Protein AF-A0A8J2LH87-F1 (afdb_monomer)

Mean predicted aligned error: 4.79 Å

Nearest PDB structures (foldseek):
  4omk-assembly2_B  TM=9.061E-01  e=1.666E-05  Homo sapiens
  3b74-assembly1_A  TM=8.966E-01  e=2.318E-05  Saccharomyces cerevisiae
  7y11-assembly1_A  TM=8.517E-01  e=2.051E-04  Arabidopsis thaliana
  7zg9-assembly2_B  TM=7.742E-01  e=7.614E-05  Saccharomyces cerevisiae S288C
  6zpd-assembly1_A  TM=8.627E-01  e=9.376E-04  Homo sapiens

Solvent-accessible surface area (backbone atoms only — not comparable to full-atom values): 5256 Å² total; per-residue (Å²): 112,66,66,61,50,54,51,48,48,46,52,42,54,74,75,51,66,86,71,75,80,68,43,77,46,66,59,44,55,79,67,49,60,61,56,44,62,72,46,51,85,64,49,54,72,77,57,54,74,31,56,42,80,30,49,73,60,56,77,59,49,28,57,56,45,54,78,78,41,59,44,67,79,28,46,53,95,59,64,24,63,24,78,79,74,82,123

pLDDT: mean 89.62, std 8.44, range [45.66, 95.88]

Secondary structure (DSSP, 8-state):
-HHHHHHHHHHHHHHSTT--S-EEE-S--THHHHHHHHHGGGS-HHHHTTEEE--S-HHHHHHHHHTTS-GGGS-GGGT--------

Structure (mmCIF, N/CA/C/O backbone):
data_AF-A0A8J2LH87-F1
#
_entry.id   AF-A0A8J2LH87-F1
#
loop_
_atom_site.group_PDB
_atom_site.id
_atom_site.type_symbol
_atom_site.label_atom_id
_atom_site.label_alt_id
_atom_site.label_comp_id
_atom_site.label_asym_id
_atom_site.label_entity_id
_atom_site.label_seq_id
_atom_site.pdbx_PDB_ins_code
_atom_site.Cartn_x
_atom_site.Cartn_y
_atom_site.Cartn_z
_atom_site.occupancy
_atom_site.B_iso_or_equiv
_atom_site.auth_seq_id
_atom_site.auth_comp_id
_atom_site.auth_asym_id
_atom_site.auth_atom_id
_atom_site.pdbx_PDB_model_num
ATOM 1 N N . ALA A 1 1 ? 10.920 14.985 -6.996 1.00 75.19 1 ALA A N 1
ATOM 2 C CA . ALA A 1 1 ? 9.976 14.115 -6.250 1.00 75.19 1 ALA A CA 1
ATOM 3 C C . ALA A 1 1 ? 9.611 12.859 -7.045 1.00 75.19 1 ALA A C 1
ATOM 5 O O . ALA A 1 1 ? 9.784 11.760 -6.528 1.00 75.19 1 ALA A O 1
ATOM 6 N N . ILE A 1 2 ? 9.162 13.001 -8.300 1.00 85.94 2 ILE A N 1
ATOM 7 C CA . ILE A 1 2 ? 8.857 11.856 -9.177 1.00 85.94 2 ILE A CA 1
ATOM 8 C C . ILE A 1 2 ? 10.115 11.021 -9.457 1.00 85.94 2 ILE A C 1
ATOM 10 O O . ILE A 1 2 ? 10.083 9.818 -9.230 1.00 85.94 2 ILE A O 1
ATOM 14 N N . ASP A 1 3 ? 11.241 11.644 -9.819 1.00 90.25 3 ASP A N 1
ATOM 15 C CA . ASP A 1 3 ? 12.477 10.906 -10.146 1.00 90.25 3 ASP A CA 1
ATOM 16 C C . ASP A 1 3 ? 12.994 10.054 -8.983 1.00 90.25 3 ASP A C 1
ATOM 18 O O . ASP A 1 3 ? 13.276 8.874 -9.161 1.00 90.25 3 ASP A O 1
ATOM 22 N N . ALA A 1 4 ? 13.009 10.613 -7.769 1.00 92.44 4 ALA A N 1
ATOM 23 C CA . ALA A 1 4 ? 13.376 9.875 -6.559 1.00 92.44 4 ALA A CA 1
ATOM 24 C C . ALA A 1 4 ? 12.430 8.690 -6.285 1.00 92.44 4 ALA A C 1
ATOM 26 O O . ALA A 1 4 ? 12.869 7.635 -5.832 1.00 92.44 4 ALA A O 1
ATOM 27 N N . THR A 1 5 ? 11.136 8.835 -6.595 1.00 89.38 5 THR A N 1
ATOM 28 C CA . THR A 1 5 ? 10.160 7.739 -6.474 1.00 89.38 5 THR A CA 1
ATOM 29 C C . THR A 1 5 ? 10.452 6.639 -7.493 1.00 89.38 5 THR A C 1
ATOM 31 O O . THR A 1 5 ? 10.484 5.464 -7.135 1.00 89.38 5 THR A O 1
ATOM 34 N N . LEU A 1 6 ? 10.708 7.006 -8.752 1.00 92.12 6 LEU A N 1
ATOM 35 C CA . LEU A 1 6 ? 11.039 6.053 -9.815 1.00 92.12 6 LEU A CA 1
ATOM 36 C C . LEU A 1 6 ? 12.355 5.322 -9.528 1.00 92.12 6 LEU A C 1
ATOM 38 O O . LEU A 1 6 ? 12.445 4.114 -9.736 1.00 92.12 6 LEU A O 1
ATOM 42 N N . GLU A 1 7 ? 13.366 6.028 -9.024 1.00 93.56 7 GLU A N 1
ATOM 43 C CA . GLU A 1 7 ? 14.632 5.422 -8.617 1.00 93.56 7 GLU A CA 1
ATOM 44 C C . GLU A 1 7 ? 14.448 4.465 -7.432 1.00 93.56 7 GLU A C 1
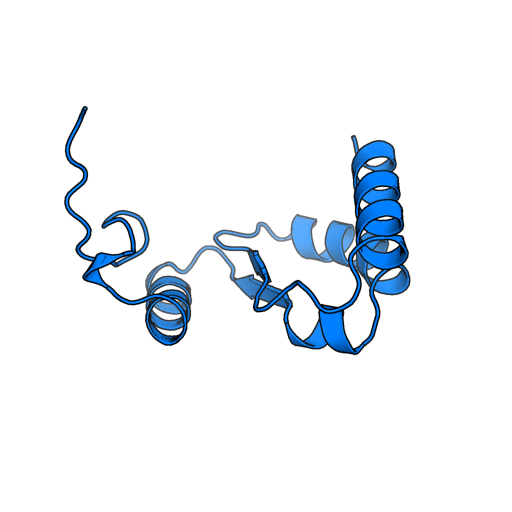ATOM 46 O O . GLU A 1 7 ? 14.964 3.347 -7.462 1.00 93.56 7 GLU A O 1
ATOM 51 N N . GLY A 1 8 ? 13.661 4.858 -6.427 1.00 91.50 8 GLY A N 1
ATOM 52 C CA . GLY A 1 8 ? 13.329 3.999 -5.292 1.00 91.50 8 GLY A CA 1
ATOM 53 C C . GLY A 1 8 ? 12.641 2.703 -5.722 1.00 91.50 8 GLY A C 1
ATOM 54 O O . GLY A 1 8 ? 13.044 1.625 -5.291 1.00 91.50 8 GLY A O 1
ATOM 55 N N . VAL A 1 9 ? 11.663 2.791 -6.631 1.00 89.31 9 VAL A N 1
ATOM 56 C CA . VAL A 1 9 ? 10.960 1.617 -7.177 1.00 89.31 9 VAL A CA 1
ATOM 57 C C . VAL A 1 9 ? 11.923 0.694 -7.923 1.00 89.31 9 VAL A C 1
ATOM 59 O O . VAL A 1 9 ? 11.928 -0.509 -7.671 1.00 89.31 9 VAL A O 1
ATOM 62 N N . LYS A 1 10 ? 12.780 1.246 -8.793 1.00 90.75 10 LYS A N 1
ATOM 63 C CA . LYS A 1 10 ? 13.786 0.457 -9.526 1.00 90.75 10 LYS A CA 1
ATOM 64 C C . LYS A 1 10 ? 14.714 -0.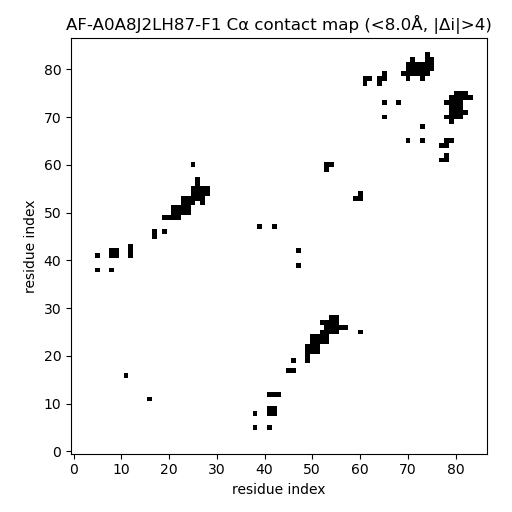292 -8.575 1.00 90.75 10 LYS A C 1
ATOM 66 O O . LYS A 1 10 ? 14.952 -1.482 -8.757 1.00 90.75 10 LYS A O 1
ATOM 71 N N . ARG A 1 11 ? 15.233 0.397 -7.553 1.00 91.31 11 ARG A N 1
ATOM 72 C CA . ARG A 1 11 ? 16.132 -0.205 -6.559 1.00 91.31 11 ARG A CA 1
ATOM 73 C C . ARG A 1 11 ? 15.425 -1.283 -5.741 1.00 91.31 11 ARG A C 1
ATOM 75 O O . ARG A 1 11 ? 16.040 -2.310 -5.468 1.00 91.31 11 ARG A O 1
ATOM 82 N N . PHE A 1 12 ? 14.168 -1.063 -5.360 1.00 89.31 12 PHE A N 1
ATOM 83 C CA . PHE A 1 12 ? 13.380 -2.046 -4.621 1.00 89.31 12 PHE A CA 1
ATOM 84 C C . PHE A 1 12 ? 13.195 -3.337 -5.427 1.00 89.31 12 PHE A C 1
ATOM 86 O O . PHE A 1 12 ? 13.555 -4.405 -4.940 1.00 89.31 12 PHE A O 1
ATOM 93 N N . GLU A 1 13 ? 12.720 -3.236 -6.671 1.00 88.44 13 GLU A N 1
ATOM 94 C CA . GLU A 1 13 ? 12.501 -4.404 -7.537 1.00 88.44 13 GLU A CA 1
ATOM 95 C C . GLU A 1 13 ? 13.809 -5.149 -7.851 1.00 88.44 13 GLU A C 1
ATOM 97 O O . GLU A 1 13 ? 13.816 -6.375 -7.894 1.00 88.44 13 GLU A O 1
ATOM 102 N N . ALA A 1 14 ? 14.926 -4.431 -8.022 1.00 89.94 14 ALA A N 1
ATOM 103 C CA . ALA A 1 14 ? 16.214 -5.042 -8.352 1.00 89.94 14 ALA A CA 1
ATOM 104 C C . ALA A 1 14 ? 16.875 -5.787 -7.178 1.00 89.94 14 ALA A C 1
ATOM 106 O O . ALA A 1 14 ? 17.573 -6.771 -7.408 1.00 89.94 14 ALA A O 1
ATOM 107 N N . ASN A 1 15 ? 16.691 -5.322 -5.935 1.00 91.00 15 ASN A N 1
ATOM 108 C CA . ASN A 1 15 ? 17.436 -5.836 -4.774 1.00 91.00 15 ASN A CA 1
ATOM 109 C C . ASN A 1 15 ? 16.585 -6.651 -3.791 1.00 91.00 15 ASN A C 1
ATOM 111 O O . ASN A 1 15 ? 17.132 -7.443 -3.029 1.00 91.00 15 ASN A O 1
ATOM 115 N N . TYR A 1 16 ? 15.263 -6.466 -3.794 1.00 87.06 16 TYR A N 1
ATOM 116 C CA . TYR A 1 16 ? 14.339 -7.132 -2.873 1.00 87.06 16 TYR A CA 1
ATOM 117 C C . TYR A 1 16 ? 13.175 -7.805 -3.616 1.00 87.06 16 TYR A C 1
ATOM 119 O O . TYR A 1 16 ? 12.007 -7.576 -3.271 1.00 87.06 16 TYR A O 1
ATOM 127 N N . PRO A 1 17 ? 13.455 -8.634 -4.642 1.00 76.38 17 PRO A N 1
ATOM 128 C CA . PRO A 1 17 ? 12.396 -9.312 -5.367 1.00 76.38 17 PRO A CA 1
ATOM 129 C C . PRO A 1 17 ? 11.608 -10.224 -4.416 1.00 76.38 17 PRO A C 1
ATOM 131 O O . PRO A 1 17 ? 12.152 -10.840 -3.504 1.00 76.38 17 PRO A O 1
ATOM 134 N N . GLU A 1 18 ? 10.296 -10.303 -4.636 1.00 75.69 18 GLU A N 1
ATOM 135 C CA . GLU A 1 18 ? 9.374 -11.245 -3.975 1.00 75.69 18 GLU A CA 1
ATOM 136 C C . GLU A 1 18 ? 9.070 -11.026 -2.483 1.00 75.69 18 GLU A C 1
ATOM 138 O O . GLU A 1 18 ? 8.182 -11.693 -1.952 1.00 75.69 18 GLU A O 1
ATOM 143 N N . ILE A 1 19 ? 9.693 -10.048 -1.823 1.00 83.94 19 ILE A N 1
ATOM 144 C CA . ILE A 1 19 ? 9.466 -9.783 -0.389 1.00 83.94 19 ILE A CA 1
ATOM 145 C C . ILE A 1 19 ? 8.100 -9.121 -0.133 1.00 83.94 19 ILE A C 1
ATOM 147 O O . ILE A 1 19 ? 7.501 -9.269 0.935 1.00 83.94 19 ILE A O 1
ATOM 151 N N . LEU A 1 20 ? 7.558 -8.400 -1.119 1.00 88.12 20 LEU A N 1
ATOM 152 C CA . LEU A 1 20 ? 6.267 -7.732 -0.977 1.00 88.12 20 LEU A CA 1
ATOM 153 C C . LEU A 1 20 ? 5.132 -8.762 -0.874 1.00 88.12 20 LEU A C 1
ATOM 155 O O . LEU A 1 20 ? 4.926 -9.539 -1.802 1.00 88.12 20 LEU A O 1
ATOM 159 N N . LYS A 1 21 ? 4.340 -8.731 0.205 1.00 89.75 21 LYS A N 1
ATOM 160 C CA . LYS A 1 21 ? 3.100 -9.525 0.333 1.00 89.75 21 LYS A CA 1
ATOM 161 C C . LYS A 1 21 ? 1.883 -8.811 -0.267 1.00 89.75 21 LYS A C 1
ATOM 163 O O . LYS A 1 21 ? 1.128 -9.423 -1.012 1.00 89.75 21 LYS A O 1
ATOM 168 N N . ALA A 1 22 ? 1.697 -7.533 0.062 1.00 91.00 22 ALA A N 1
ATOM 169 C CA . ALA A 1 22 ? 0.607 -6.685 -0.421 1.00 91.00 22 ALA A CA 1
ATOM 170 C C . ALA A 1 22 ? 1.025 -5.207 -0.362 1.00 91.00 22 ALA A C 1
ATOM 172 O O . ALA A 1 22 ? 1.709 -4.807 0.579 1.00 91.00 22 ALA A O 1
ATOM 173 N N . SER A 1 23 ? 0.591 -4.398 -1.331 1.00 92.12 23 SER A N 1
ATOM 174 C CA . SER A 1 23 ? 0.734 -2.935 -1.321 1.00 92.12 23 SER A CA 1
ATOM 175 C C . SER A 1 23 ? -0.645 -2.302 -1.471 1.00 92.12 23 SER A C 1
ATOM 177 O O . SER A 1 23 ? -1.357 -2.597 -2.427 1.00 92.12 23 SER A O 1
ATOM 179 N N . ILE A 1 24 ? -1.054 -1.475 -0.507 1.00 93.69 24 ILE A N 1
ATOM 180 C CA . ILE A 1 24 ? -2.427 -0.963 -0.421 1.00 93.69 24 ILE A CA 1
ATOM 181 C C . ILE A 1 24 ? -2.393 0.561 -0.326 1.00 93.69 24 ILE A C 1
ATOM 183 O O . ILE A 1 24 ? -2.086 1.124 0.722 1.00 93.69 24 ILE A O 1
ATOM 187 N N . GLY A 1 25 ? -2.731 1.234 -1.423 1.00 93.25 25 GLY A N 1
ATOM 188 C CA . GLY A 1 25 ? -2.991 2.670 -1.444 1.00 93.25 25 GLY A CA 1
ATOM 189 C C . GLY A 1 25 ? -4.452 2.938 -1.093 1.00 93.25 25 GLY A C 1
ATOM 190 O O . GLY A 1 25 ? -5.345 2.410 -1.749 1.00 93.25 25 GLY A O 1
ATOM 191 N N . ILE A 1 26 ? -4.711 3.756 -0.075 1.00 95.00 26 ILE A N 1
ATOM 192 C CA . ILE A 1 26 ? -6.064 4.169 0.332 1.00 95.00 26 ILE A CA 1
ATOM 193 C C . ILE A 1 26 ? -6.227 5.676 0.181 1.00 95.00 26 ILE A C 1
ATOM 195 O O . ILE A 1 26 ? -5.244 6.414 0.208 1.00 95.00 26 ILE A O 1
ATOM 199 N N . ASN A 1 27 ? -7.473 6.134 0.048 1.00 92.12 27 ASN A N 1
ATOM 200 C CA . ASN A 1 27 ? -7.786 7.546 -0.165 1.00 92.12 27 ASN A CA 1
ATOM 201 C C . ASN A 1 27 ? -7.025 8.152 -1.362 1.00 92.12 27 ASN A C 1
ATOM 203 O O . ASN A 1 27 ? -6.617 9.312 -1.342 1.00 92.12 27 ASN A O 1
ATOM 207 N N . ALA A 1 28 ? -6.809 7.346 -2.404 1.00 91.44 28 ALA A N 1
ATOM 208 C CA . ALA A 1 28 ? -6.040 7.744 -3.567 1.00 91.44 28 ALA A CA 1
ATOM 209 C C . ALA A 1 28 ? -6.830 8.781 -4.392 1.00 91.44 28 ALA A C 1
ATOM 211 O O . ALA A 1 28 ? -7.928 8.473 -4.877 1.00 91.44 28 ALA A O 1
ATOM 212 N N . PRO A 1 29 ? -6.306 10.007 -4.577 1.00 91.88 29 PRO A N 1
ATOM 213 C CA . PRO A 1 29 ? -6.918 10.989 -5.463 1.00 91.88 29 PRO A CA 1
ATOM 214 C C . PRO A 1 29 ? -6.759 10.562 -6.928 1.00 91.88 29 PRO A C 1
ATOM 216 O O . PRO A 1 29 ? -5.885 9.766 -7.265 1.00 91.88 29 PRO A O 1
ATOM 219 N N . ARG A 1 30 ? -7.556 11.139 -7.839 1.00 87.00 30 ARG A N 1
ATOM 220 C CA . ARG A 1 30 ? -7.538 10.773 -9.274 1.00 87.00 30 ARG A CA 1
ATOM 221 C C . ARG A 1 30 ? -6.150 10.882 -9.921 1.00 87.00 30 ARG A C 1
ATOM 223 O O . ARG A 1 30 ? -5.814 10.060 -10.767 1.00 87.00 30 ARG A O 1
ATOM 230 N N . ILE A 1 31 ? -5.326 11.836 -9.482 1.00 89.94 31 ILE A N 1
ATOM 231 C CA . ILE A 1 31 ? -3.944 12.010 -9.962 1.00 89.94 31 ILE A CA 1
ATOM 232 C C . ILE A 1 31 ? -3.048 10.790 -9.683 1.00 89.94 31 ILE A C 1
ATOM 234 O O . ILE A 1 31 ? -2.070 10.566 -10.391 1.00 89.94 31 ILE A O 1
ATOM 238 N N . PHE A 1 32 ? -3.399 9.948 -8.705 1.00 89.62 32 PHE A N 1
ATOM 239 C CA . PHE A 1 32 ? -2.656 8.726 -8.405 1.00 89.62 32 PHE A CA 1
ATOM 240 C C . PHE A 1 32 ? -2.659 7.744 -9.579 1.00 89.62 32 PHE A C 1
ATOM 242 O O . PHE A 1 32 ? -1.653 7.086 -9.812 1.00 89.62 32 PHE A O 1
ATOM 249 N N . ALA A 1 33 ? -3.744 7.675 -10.357 1.00 86.81 33 ALA A 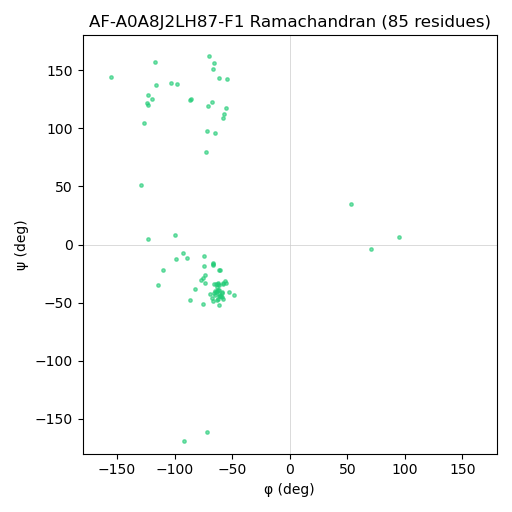N 1
ATOM 250 C CA . ALA A 1 33 ? -3.798 6.812 -11.536 1.00 86.81 33 ALA A CA 1
ATOM 251 C C . ALA A 1 33 ? -2.728 7.197 -12.572 1.00 86.81 33 ALA A C 1
ATOM 253 O O . ALA A 1 33 ? -2.084 6.321 -13.146 1.00 86.81 33 ALA A O 1
ATOM 254 N N . LEU A 1 34 ? -2.488 8.502 -12.753 1.00 89.94 34 LEU A N 1
ATOM 255 C CA . LEU A 1 34 ? -1.435 9.002 -13.635 1.00 89.94 34 LEU A CA 1
ATOM 256 C C . LEU A 1 34 ? -0.046 8.639 -13.099 1.00 89.94 34 LEU A C 1
ATOM 258 O O . LEU A 1 34 ? 0.768 8.084 -13.831 1.00 89.94 34 LEU A O 1
ATOM 262 N N . MET A 1 35 ? 0.211 8.898 -11.813 1.00 89.19 35 MET A N 1
ATOM 263 C CA . MET A 1 35 ? 1.497 8.563 -11.189 1.00 89.19 35 MET A CA 1
ATOM 264 C C . MET A 1 35 ? 1.776 7.057 -11.225 1.00 89.19 35 MET A C 1
ATOM 266 O O . MET A 1 35 ? 2.883 6.639 -11.555 1.00 89.19 35 MET A O 1
ATOM 270 N N . PHE A 1 36 ? 0.767 6.231 -10.947 1.00 90.88 36 PHE A N 1
ATOM 271 C CA . PHE A 1 36 ? 0.898 4.780 -11.014 1.00 90.88 36 PHE A CA 1
ATOM 272 C C . PHE A 1 36 ? 1.189 4.302 -12.439 1.00 90.88 36 PHE A C 1
ATOM 274 O O . PHE A 1 36 ? 1.973 3.377 -12.609 1.00 90.88 36 PHE A O 1
ATOM 281 N N . GLY A 1 37 ? 0.649 4.969 -13.464 1.00 91.06 37 GLY A N 1
ATOM 282 C CA . GLY A 1 37 ? 0.998 4.709 -14.862 1.00 91.06 37 GLY A CA 1
ATOM 283 C C . GLY A 1 37 ? 2.492 4.872 -15.169 1.00 91.06 37 GLY A C 1
ATOM 284 O O . GLY A 1 37 ? 3.021 4.111 -15.973 1.00 91.06 37 GLY A O 1
ATOM 285 N N . LEU A 1 38 ? 3.186 5.794 -14.492 1.00 91.00 38 LEU A N 1
ATOM 286 C CA . LEU A 1 38 ? 4.638 5.985 -14.630 1.00 91.00 38 LEU A CA 1
ATOM 287 C C . LEU A 1 38 ? 5.450 4.923 -13.874 1.00 91.00 38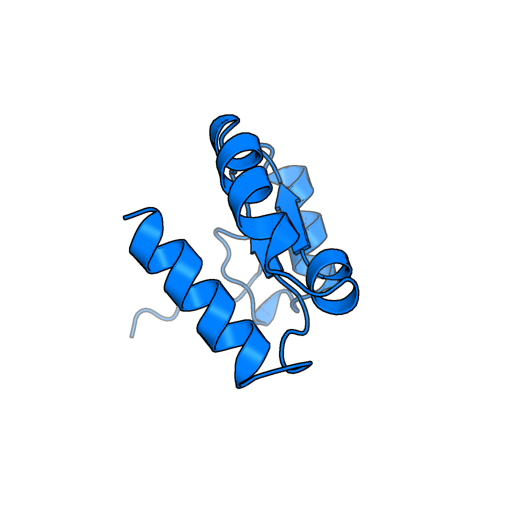 LEU A C 1
ATOM 289 O O . LEU A 1 38 ? 6.555 4.578 -14.282 1.00 91.00 38 LEU A O 1
ATOM 293 N N . ILE A 1 39 ? 4.905 4.404 -12.772 1.00 90.69 39 ILE A N 1
ATOM 294 C CA . ILE A 1 39 ? 5.551 3.393 -11.923 1.00 90.69 39 ILE A CA 1
ATOM 295 C C . ILE A 1 39 ? 5.358 1.986 -12.501 1.00 90.69 39 ILE A C 1
ATOM 297 O O . ILE A 1 39 ? 6.275 1.172 -12.459 1.00 90.69 39 ILE A O 1
ATOM 301 N N . LYS A 1 40 ? 4.178 1.701 -13.063 1.00 90.88 40 LYS A N 1
ATOM 302 C CA . LYS A 1 40 ? 3.751 0.378 -13.539 1.00 90.88 40 LYS A CA 1
ATOM 303 C C . LYS A 1 40 ? 4.781 -0.345 -14.427 1.00 90.88 40 LYS A C 1
ATOM 305 O O . LYS A 1 40 ? 4.975 -1.531 -14.188 1.00 90.88 40 LYS A O 1
ATOM 310 N N . PRO A 1 41 ? 5.463 0.303 -15.396 1.00 91.62 41 PRO A N 1
ATOM 311 C CA . PRO A 1 41 ? 6.449 -0.366 -16.253 1.00 91.62 41 PRO A CA 1
ATOM 312 C C . PRO A 1 41 ? 7.704 -0.846 -15.514 1.00 91.62 41 PRO A C 1
ATOM 314 O O . PRO A 1 41 ? 8.458 -1.648 -16.053 1.00 91.62 41 PRO A O 1
ATOM 317 N N . LEU A 1 42 ? 7.953 -0.331 -14.308 1.00 89.62 42 LEU A N 1
A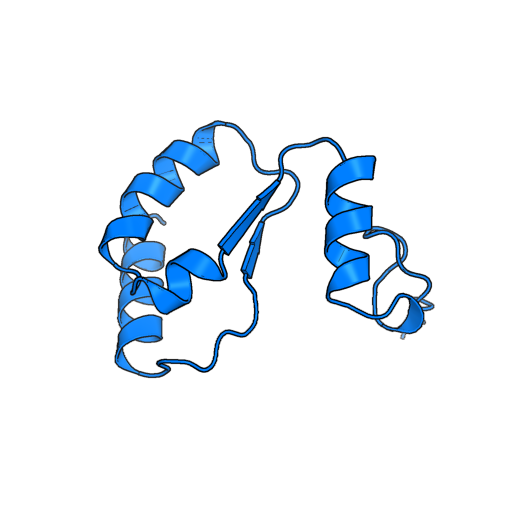TOM 318 C CA . LEU A 1 42 ? 9.108 -0.687 -13.486 1.00 89.62 42 LEU A CA 1
ATOM 319 C C . LEU A 1 42 ? 8.828 -1.879 -12.565 1.00 89.62 42 LEU A C 1
ATOM 321 O O . LEU A 1 42 ? 9.761 -2.387 -11.957 1.00 89.62 42 LEU A O 1
ATOM 325 N N . LEU A 1 43 ? 7.565 -2.294 -12.439 1.00 90.19 43 LEU A N 1
ATOM 326 C CA . LEU A 1 43 ? 7.133 -3.359 -11.540 1.00 90.19 43 LEU A CA 1
ATOM 327 C C . LEU A 1 43 ? 7.001 -4.682 -12.296 1.00 90.19 43 LEU A C 1
ATOM 329 O O . LEU A 1 43 ? 6.423 -4.736 -13.384 1.00 90.19 43 LEU A O 1
ATOM 333 N N . THR A 1 44 ? 7.461 -5.773 -11.689 1.00 89.56 44 THR A N 1
ATOM 334 C CA . THR A 1 44 ? 7.203 -7.120 -12.214 1.00 89.56 44 THR A CA 1
ATOM 335 C C . THR A 1 44 ? 5.705 -7.476 -12.163 1.00 89.56 44 THR A C 1
ATOM 337 O O . THR A 1 44 ? 4.976 -6.953 -11.311 1.00 89.56 44 THR A O 1
ATOM 340 N N . PRO A 1 45 ? 5.209 -8.408 -13.009 1.00 89.62 45 PRO A N 1
ATOM 341 C CA . PRO A 1 45 ? 3.811 -8.860 -12.959 1.00 89.62 45 PRO A CA 1
ATOM 342 C C . PRO A 1 45 ? 3.384 -9.332 -11.562 1.00 89.62 45 PRO A C 1
ATOM 344 O O . PRO A 1 45 ? 2.322 -8.961 -11.069 1.00 89.62 45 PRO A O 1
ATOM 347 N N . ARG A 1 46 ? 4.274 -10.053 -10.871 1.00 87.19 46 ARG A N 1
ATOM 348 C CA . ARG A 1 46 ? 4.061 -10.538 -9.503 1.00 87.19 46 ARG A CA 1
ATOM 349 C C . ARG A 1 46 ? 3.904 -9.403 -8.486 1.00 87.19 46 ARG A C 1
ATOM 351 O O . ARG A 1 46 ? 3.088 -9.527 -7.575 1.00 87.19 46 ARG A O 1
ATOM 358 N N . THR A 1 47 ? 4.677 -8.320 -8.592 1.00 89.94 47 THR A N 1
ATOM 359 C CA . THR A 1 47 ? 4.482 -7.143 -7.730 1.00 89.94 47 THR A CA 1
ATOM 360 C C . THR A 1 47 ? 3.181 -6.431 -8.088 1.00 89.94 47 THR A C 1
ATOM 362 O O . THR A 1 47 ? 2.425 -6.060 -7.192 1.00 89.94 47 THR A O 1
ATOM 365 N N . LEU A 1 48 ? 2.882 -6.279 -9.382 1.00 91.31 48 LEU A N 1
ATOM 366 C CA . LEU A 1 48 ? 1.670 -5.610 -9.861 1.00 91.31 48 LEU A CA 1
ATOM 367 C C . LEU A 1 48 ? 0.386 -6.265 -9.348 1.00 91.31 48 LEU A C 1
ATOM 369 O O . LEU A 1 48 ? -0.516 -5.553 -8.913 1.00 91.31 48 LEU A O 1
ATOM 373 N N . GLU A 1 49 ? 0.324 -7.595 -9.330 1.00 92.25 49 GLU A N 1
ATOM 374 C CA . GLU A 1 49 ? -0.817 -8.359 -8.800 1.00 92.25 49 GLU A CA 1
ATOM 375 C C . GLU A 1 49 ? -1.096 -8.089 -7.312 1.00 92.25 49 GLU A C 1
ATOM 377 O O . GLU A 1 49 ? -2.213 -8.280 -6.833 1.00 92.25 49 GLU A O 1
ATOM 382 N N . LYS A 1 50 ? -0.092 -7.611 -6.570 1.00 91.69 50 LYS A N 1
ATOM 383 C CA . LYS A 1 50 ? -0.179 -7.329 -5.131 1.00 91.69 50 LYS A CA 1
ATOM 384 C C . LYS A 1 50 ? -0.560 -5.882 -4.822 1.00 91.69 50 LYS A C 1
ATOM 386 O O . LYS A 1 50 ? -0.772 -5.558 -3.649 1.00 91.69 50 LYS A O 1
ATOM 391 N N . VAL A 1 51 ? -0.626 -5.011 -5.832 1.00 92.62 51 VAL A N 1
ATOM 392 C CA . VAL A 1 51 ? -0.976 -3.596 -5.672 1.00 92.62 51 VAL A CA 1
ATOM 393 C C . VAL A 1 51 ? -2.493 -3.419 -5.703 1.00 92.62 51 VAL A C 1
ATOM 395 O O . VAL A 1 51 ? -3.166 -3.777 -6.664 1.00 92.62 51 VAL A O 1
ATOM 398 N N . GLN A 1 52 ? -3.034 -2.794 -4.661 1.00 93.19 52 GLN A N 1
ATOM 399 C CA . GLN A 1 52 ? -4.439 -2.421 -4.548 1.00 93.19 52 GLN A CA 1
ATOM 400 C C . GLN A 1 52 ? -4.543 -0.918 -4.312 1.00 93.19 52 GLN A C 1
ATOM 402 O O . GLN A 1 52 ? -3.906 -0.382 -3.409 1.00 93.19 52 GLN A O 1
ATOM 407 N N . ILE A 1 53 ? -5.356 -0.229 -5.111 1.00 93.50 53 ILE A N 1
ATOM 408 C CA . ILE A 1 53 ? -5.530 1.224 -5.023 1.00 93.50 53 ILE A CA 1
ATOM 409 C C . ILE A 1 53 ? -7.009 1.513 -4.800 1.00 93.50 53 ILE A C 1
ATOM 411 O O . ILE A 1 53 ? -7.856 1.177 -5.626 1.00 93.50 53 ILE A O 1
ATOM 415 N N . TRP A 1 54 ? -7.314 2.166 -3.686 1.00 94.25 54 TRP A 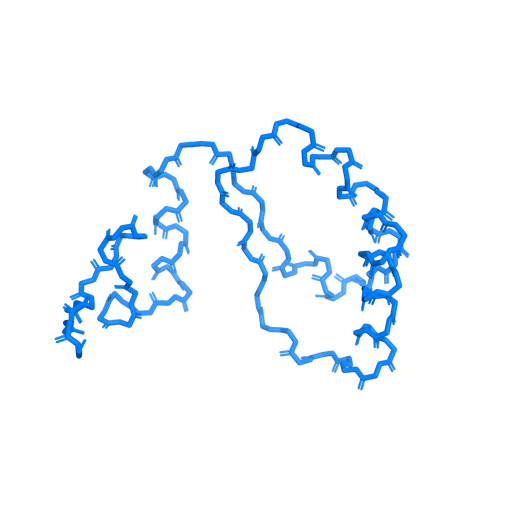N 1
ATOM 416 C CA . TRP A 1 54 ? -8.662 2.501 -3.263 1.00 94.25 54 TRP A CA 1
ATOM 417 C C . TRP A 1 54 ? -8.854 4.014 -3.212 1.00 94.25 54 TRP A C 1
ATOM 419 O O . TRP A 1 54 ? -8.010 4.745 -2.695 1.00 94.25 54 TRP A O 1
ATOM 429 N N . GLY A 1 55 ? -10.002 4.482 -3.707 1.00 91.75 55 GLY A N 1
ATOM 430 C CA . GLY A 1 55 ? -10.409 5.885 -3.602 1.00 91.75 55 GLY A CA 1
ATOM 431 C C . GLY A 1 55 ? -10.825 6.292 -2.181 1.00 91.75 55 GLY A C 1
ATOM 432 O O . GLY A 1 55 ? -10.529 5.617 -1.197 1.00 91.75 55 GLY A O 1
ATOM 433 N N . SER A 1 56 ? -11.564 7.393 -2.062 1.00 93.38 56 SER A N 1
ATOM 434 C CA . SER A 1 56 ? -11.926 8.000 -0.770 1.00 93.38 56 SER A CA 1
ATOM 435 C C . SER A 1 56 ? -13.011 7.263 0.028 1.00 93.38 56 SER A C 1
ATOM 437 O O . SER A 1 56 ? -13.225 7.577 1.198 1.00 93.38 56 SER A O 1
ATOM 439 N N . ASN A 1 57 ? -13.693 6.267 -0.551 1.00 93.94 57 ASN A N 1
ATOM 440 C CA . ASN A 1 57 ? -14.751 5.530 0.147 1.00 93.94 57 ASN A CA 1
ATOM 441 C C . ASN A 1 57 ? -14.169 4.599 1.225 1.00 93.94 57 ASN A C 1
ATOM 443 O O . ASN A 1 57 ? -13.756 3.471 0.938 1.00 93.94 57 ASN A O 1
ATOM 447 N N . SER A 1 58 ? -14.189 5.075 2.470 1.00 93.62 58 SER A N 1
ATOM 448 C CA . SER A 1 58 ? -13.606 4.387 3.621 1.00 93.62 58 SER A CA 1
ATOM 449 C C . SER A 1 58 ? -14.279 3.080 3.986 1.00 93.62 58 SER A C 1
ATOM 451 O O . SER A 1 58 ? -13.584 2.131 4.337 1.00 93.62 58 SER A O 1
ATOM 453 N N . ASN A 1 59 ? -15.590 2.961 3.802 1.00 94.62 59 ASN A N 1
ATOM 454 C CA . ASN A 1 59 ? -16.294 1.710 4.075 1.00 94.62 59 ASN A CA 1
ATOM 455 C C . ASN A 1 59 ? -15.788 0.568 3.180 1.00 94.62 59 ASN A C 1
ATOM 457 O O . ASN A 1 59 ? -15.712 -0.572 3.627 1.00 94.62 59 ASN A O 1
ATOM 461 N N . LYS A 1 60 ? -15.375 0.865 1.939 1.00 94.50 60 LYS A N 1
ATOM 462 C CA . LYS A 1 60 ? -14.832 -0.148 1.022 1.00 94.50 60 LYS A CA 1
ATOM 463 C C . LYS A 1 60 ? -13.408 -0.556 1.385 1.00 94.50 60 LYS A C 1
ATOM 465 O O . LYS A 1 60 ? -13.129 -1.748 1.511 1.00 94.50 60 LYS A O 1
ATOM 470 N N . TRP A 1 61 ? -12.507 0.412 1.561 1.00 95.44 61 TRP A N 1
ATOM 471 C CA . TRP A 1 61 ? -11.101 0.078 1.792 1.00 95.44 61 TRP A CA 1
ATOM 472 C C . TRP A 1 61 ? -10.831 -0.443 3.206 1.00 95.44 61 TRP A C 1
ATOM 474 O O . TRP A 1 61 ? -9.967 -1.297 3.355 1.00 95.44 61 TRP A O 1
ATO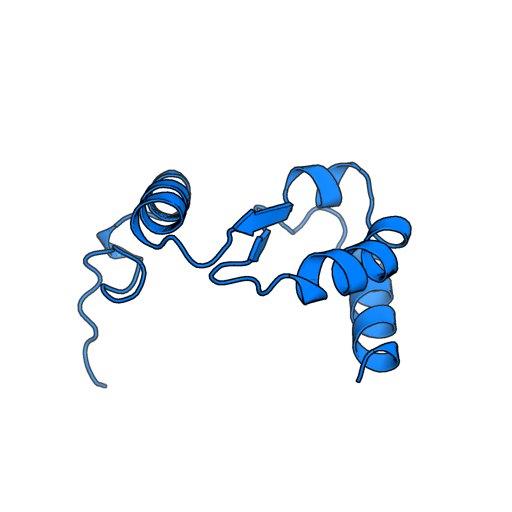M 484 N N . LYS A 1 62 ? -11.604 -0.046 4.229 1.00 95.81 62 LYS A N 1
ATOM 485 C CA . LYS A 1 62 ? -11.491 -0.630 5.582 1.00 95.81 62 LYS A CA 1
ATOM 486 C C . LYS A 1 62 ? -11.800 -2.128 5.577 1.00 95.81 62 LYS A C 1
ATOM 488 O O . LYS A 1 62 ? -11.043 -2.914 6.137 1.00 95.81 62 LYS A O 1
ATOM 493 N N . VAL A 1 63 ? -12.861 -2.535 4.875 1.00 95.38 63 VAL A N 1
ATOM 494 C CA . VAL A 1 63 ? -13.210 -3.956 4.705 1.00 95.38 63 VAL A CA 1
ATOM 495 C C . VAL A 1 63 ? -12.102 -4.709 3.966 1.00 95.38 63 VAL A C 1
ATOM 497 O O . VAL A 1 63 ? -11.790 -5.840 4.325 1.00 95.38 63 VAL A O 1
ATOM 500 N N . ALA A 1 64 ? -11.481 -4.097 2.954 1.00 93.56 64 ALA A N 1
ATOM 501 C CA . ALA A 1 64 ? -10.357 -4.705 2.247 1.00 93.56 64 ALA A CA 1
ATOM 502 C C . ALA A 1 64 ? -9.116 -4.877 3.142 1.00 93.56 64 ALA A C 1
ATOM 504 O O . ALA A 1 64 ? -8.496 -5.938 3.110 1.00 93.56 64 ALA A O 1
ATOM 505 N N . LEU A 1 65 ? -8.787 -3.882 3.976 1.00 95.50 65 LEU A N 1
ATOM 506 C CA . LEU A 1 65 ? -7.670 -3.966 4.926 1.00 95.50 65 LEU A CA 1
ATOM 507 C C . LEU A 1 65 ? -7.856 -5.109 5.929 1.00 95.50 65 LEU A C 1
ATOM 509 O O . LEU A 1 65 ? -6.924 -5.878 6.147 1.00 95.50 65 LEU A O 1
ATOM 513 N N . LEU A 1 66 ? -9.063 -5.272 6.478 1.00 95.88 66 LEU A N 1
ATOM 514 C CA . LEU A 1 66 ? -9.369 -6.319 7.461 1.00 95.88 66 LEU A CA 1
ATOM 515 C C . LEU A 1 66 ? -9.303 -7.749 6.899 1.00 95.88 66 LEU A C 1
ATOM 517 O O . LEU A 1 66 ? -9.187 -8.701 7.664 1.00 95.88 66 LEU A O 1
ATOM 521 N N . LYS A 1 67 ? -9.336 -7.925 5.571 1.00 94.50 67 LYS A N 1
ATOM 522 C CA . LYS A 1 67 ? -9.090 -9.235 4.935 1.00 94.50 67 LYS A CA 1
ATOM 523 C C . LYS A 1 67 ? -7.614 -9.635 4.945 1.00 94.50 67 LYS A C 1
ATOM 525 O O . LYS A 1 67 ? -7.297 -10.795 4.706 1.00 94.50 67 LYS A O 1
ATOM 530 N N . ILE A 1 68 ? -6.717 -8.672 5.152 1.00 93.69 68 ILE A N 1
ATOM 531 C CA . ILE A 1 68 ? -5.264 -8.844 5.023 1.00 93.69 68 ILE A CA 1
ATOM 532 C C . ILE A 1 68 ? -4.581 -8.686 6.384 1.00 93.69 68 ILE A C 1
ATOM 534 O O . ILE A 1 68 ? -3.589 -9.364 6.657 1.00 93.69 68 ILE A O 1
ATOM 538 N N . ILE A 1 69 ? -5.110 -7.798 7.227 1.00 94.56 69 ILE A N 1
ATOM 539 C CA . ILE A 1 69 ? -4.557 -7.424 8.525 1.00 94.56 69 ILE A CA 1
ATOM 540 C C . ILE A 1 69 ? -5.596 -7.757 9.607 1.00 94.56 69 ILE A C 1
ATOM 542 O O . ILE A 1 69 ? -6.722 -7.263 9.515 1.00 94.56 69 ILE A O 1
ATOM 546 N N . PRO A 1 70 ? -5.240 -8.548 10.636 1.00 94.94 70 PRO A N 1
ATOM 547 C CA . PRO A 1 70 ? -6.115 -8.795 11.779 1.00 94.94 70 PRO A CA 1
ATOM 548 C C . PRO A 1 70 ? -6.580 -7.495 12.448 1.00 94.94 70 PRO A C 1
ATOM 550 O O . PRO A 1 70 ? -5.819 -6.528 12.550 1.00 94.94 70 PRO A O 1
ATOM 553 N N . ALA A 1 71 ? -7.833 -7.462 12.907 1.00 94.94 71 ALA A N 1
ATOM 554 C CA . ALA A 1 71 ? -8.444 -6.247 13.449 1.00 94.94 71 ALA A CA 1
ATOM 555 C C . ALA A 1 71 ? -7.672 -5.692 14.657 1.00 94.94 71 ALA A C 1
ATOM 557 O O . ALA A 1 71 ? -7.428 -4.491 14.727 1.00 94.94 71 ALA A O 1
ATOM 558 N N . ASP A 1 72 ? -7.212 -6.559 15.553 1.00 95.19 72 ASP A N 1
ATOM 559 C CA . ASP A 1 72 ? -6.430 -6.232 1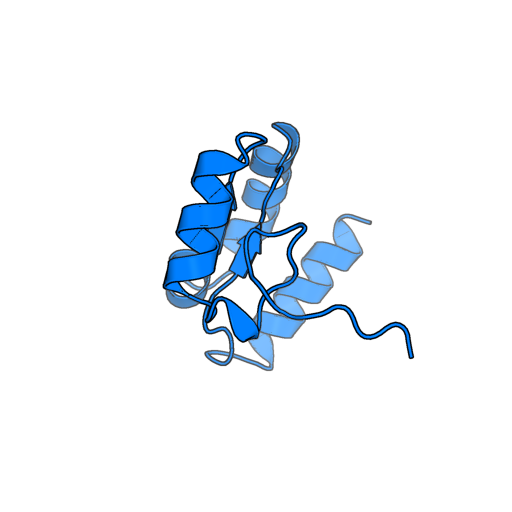6.750 1.00 95.19 72 ASP A CA 1
ATOM 560 C C . ASP A 1 72 ? -5.029 -5.674 16.443 1.00 95.19 72 ASP A C 1
ATOM 562 O O . ASP A 1 72 ? -4.407 -5.056 17.305 1.00 95.19 72 ASP A O 1
ATOM 566 N N . GLN A 1 73 ? -4.547 -5.842 15.209 1.00 94.75 73 GLN A N 1
ATOM 567 C CA . GLN A 1 73 ? -3.265 -5.317 14.731 1.00 94.75 73 GLN A CA 1
ATOM 568 C C . GLN A 1 73 ? -3.413 -4.010 13.938 1.00 94.75 73 GLN A C 1
ATOM 570 O O . GLN A 1 73 ? -2.424 -3.313 13.688 1.00 94.75 73 GLN A O 1
ATOM 575 N N . LEU A 1 74 ? -4.639 -3.644 13.559 1.00 94.88 74 LEU A N 1
ATOM 576 C CA . LEU A 1 74 ? -4.939 -2.468 12.753 1.00 94.88 74 LEU A CA 1
ATOM 577 C C . LEU A 1 74 ? -5.504 -1.333 13.618 1.00 94.88 74 LEU A C 1
ATOM 579 O O . LEU A 1 74 ? -6.328 -1.542 14.505 1.00 94.88 74 LEU A O 1
ATOM 583 N N . LEU A 1 75 ? -5.076 -0.096 13.358 1.00 94.75 75 LEU A N 1
ATOM 584 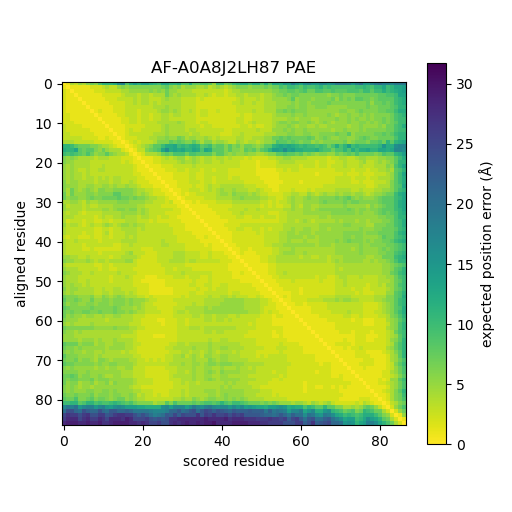C CA . LEU A 1 75 ? -5.576 1.066 14.100 1.00 94.75 75 LEU A CA 1
ATOM 585 C C . LEU A 1 75 ? -7.071 1.332 13.818 1.00 94.75 75 LEU A C 1
ATOM 587 O O . LEU A 1 75 ? -7.518 1.127 12.683 1.00 94.75 75 LEU A O 1
ATOM 591 N N . PRO A 1 76 ? -7.823 1.913 14.776 1.00 93.62 76 PRO A N 1
ATOM 592 C CA . PRO A 1 76 ? -9.233 2.265 14.590 1.00 93.62 76 PRO A CA 1
ATOM 593 C C . PRO A 1 76 ? -9.497 3.213 13.416 1.00 93.62 76 PRO A C 1
ATOM 595 O O . PRO A 1 76 ? -10.485 3.059 12.695 1.00 93.62 76 PRO A O 1
ATOM 598 N N . ALA A 1 77 ? -8.573 4.141 13.140 1.00 92.75 77 ALA A N 1
ATOM 599 C CA . ALA A 1 77 ? -8.654 5.031 11.978 1.00 92.75 77 ALA A CA 1
ATOM 600 C C . ALA A 1 77 ? -8.763 4.258 10.646 1.00 92.75 77 ALA A C 1
ATOM 602 O O . ALA A 1 77 ? -9.460 4.692 9.725 1.00 92.75 77 ALA A O 1
ATOM 603 N N . TYR A 1 78 ? -8.151 3.072 10.578 1.00 94.25 78 TYR A N 1
ATOM 604 C CA . TYR A 1 78 ? -8.162 2.186 9.417 1.00 94.25 78 TYR A CA 1
ATOM 605 C C . TYR A 1 78 ? -9.170 1.031 9.530 1.00 94.25 78 TYR A C 1
ATOM 607 O O . TYR A 1 78 ? -9.208 0.172 8.656 1.00 94.25 78 TYR A O 1
ATOM 615 N N . GLY A 1 79 ? -10.029 1.038 10.555 1.00 92.94 79 GLY A N 1
ATOM 616 C CA . GLY A 1 79 ? -11.095 0.051 10.747 1.00 92.94 79 GLY A CA 1
ATOM 617 C C . GLY A 1 79 ? -10.752 -1.124 11.663 1.00 92.94 79 GLY A C 1
ATOM 618 O O . GLY A 1 79 ? -11.563 -2.036 11.759 1.00 92.94 79 GLY A O 1
ATOM 619 N N . GLY A 1 80 ? -9.594 -1.122 12.327 1.00 95.31 80 GLY A N 1
ATOM 620 C CA . GLY A 1 80 ? -9.255 -2.144 13.320 1.00 95.31 80 GLY A CA 1
ATOM 621 C C . GLY A 1 80 ? -9.651 -1.785 14.754 1.00 95.31 80 GLY A C 1
ATOM 622 O O . GLY A 1 80 ? -10.361 -0.814 15.009 1.00 95.31 80 GLY A O 1
ATOM 623 N N . THR A 1 81 ? -9.167 -2.579 15.698 1.00 95.31 81 THR A N 1
ATOM 624 C CA . THR A 1 81 ? -9.429 -2.484 17.138 1.00 95.31 81 THR A CA 1
ATOM 625 C C . THR A 1 81 ? -8.147 -2.346 17.954 1.00 95.31 81 THR A C 1
ATOM 627 O O . THR A 1 81 ? -8.221 -2.323 19.181 1.00 95.31 81 THR A O 1
ATOM 630 N N . ARG A 1 82 ? -6.973 -2.224 17.307 1.00 92.38 82 ARG A N 1
ATOM 631 C CA . ARG A 1 82 ? -5.700 -2.050 18.013 1.00 92.38 82 ARG A CA 1
ATOM 632 C C . ARG A 1 82 ? -5.770 -0.819 18.903 1.00 92.38 82 ARG A C 1
ATOM 634 O O . ARG A 1 82 ? -5.794 0.306 18.397 1.00 92.38 82 ARG A O 1
ATOM 641 N N . SER A 1 83 ? -5.746 -1.022 20.215 1.00 82.81 83 SER A N 1
ATOM 642 C CA . SER A 1 83 ? -5.645 0.071 21.174 1.00 82.81 83 SER A CA 1
ATOM 643 C C . SER A 1 83 ? -4.407 0.894 20.842 1.00 82.81 83 SER A C 1
ATOM 645 O O . SER A 1 83 ? -3.281 0.395 20.858 1.00 82.81 83 SER A O 1
ATOM 647 N N . ALA A 1 84 ? -4.613 2.163 20.497 1.00 66.69 84 ALA A N 1
ATOM 648 C CA . ALA A 1 84 ? -3.527 3.119 20.426 1.00 66.69 84 ALA A CA 1
ATOM 649 C C . ALA A 1 84 ? -3.120 3.422 21.869 1.00 66.69 84 ALA A C 1
ATOM 651 O O . ALA A 1 84 ? -3.556 4.421 22.436 1.00 66.69 84 ALA A O 1
ATOM 652 N N . ASN A 1 85 ? -2.341 2.535 22.495 1.00 60.78 85 ASN A N 1
ATOM 653 C CA . ASN A 1 85 ? -1.610 2.935 23.685 1.00 60.78 85 ASN A CA 1
ATOM 654 C C . ASN A 1 85 ? -0.737 4.110 23.249 1.00 60.78 85 ASN A C 1
ATOM 656 O O . ASN A 1 85 ? 0.180 3.948 22.443 1.00 60.78 85 ASN A O 1
ATOM 660 N N . LYS A 1 86 ? -1.101 5.308 23.715 1.00 53.09 86 LYS A N 1
ATOM 661 C CA . LYS A 1 86 ? -0.201 6.452 23.717 1.00 53.09 86 LYS A CA 1
ATOM 662 C C . LYS A 1 86 ? 0.924 6.064 24.672 1.00 53.09 86 LYS A C 1
ATOM 664 O O . LYS A 1 86 ? 0.725 6.115 25.883 1.00 53.09 86 LYS A O 1
ATOM 669 N N . ALA A 1 87 ? 2.012 5.542 24.113 1.00 45.66 87 ALA A N 1
ATOM 670 C CA . ALA A 1 87 ? 3.305 5.608 24.774 1.00 45.66 87 ALA A CA 1
ATOM 671 C C . ALA A 1 87 ? 3.700 7.082 24.920 1.00 45.66 87 ALA A C 1
ATOM 673 O O . ALA A 1 87 ? 3.352 7.865 24.000 1.00 45.66 87 ALA A O 1
#

InterPro domains:
  IPR001251 CRAL-TRIO lipid binding domain [PF00650] (9-80)
  IPR001251 CRAL-TRIO lipid binding domain [PS50191] (1-86)
  IPR001251 CRAL-TRIO lipid binding domain [cd00170] (1-81)

Radius of gyration: 14.99 Å; Cα contacts (8 Å, |Δi|>4): 85; chains: 1; bounding box: 34×25×41 Å

Sequence (87 aa):
AIDATLEGVKRFEANYPEILKASIGINAPRIFALMFGLIKPLLTPRTLEKVQIWGSNSNKWKVALLKIIPADQLLPAYGGTRSANKA

Organism: NCBI:txid39272

Foldseek 3Di:
DLVVVLVVLLCCCVPPPPPDPAAEAEQDDPCVVVSVVVNVVSDDPVHVVRYYHYHHPLVVQLVVVCVPDPQCRDDVVSPHDPPPPPD